Protein AF-A0A812NEQ7-F1 (afdb_monomer_lite)

Structure (mmCIF, N/CA/C/O backbone):
data_AF-A0A812NEQ7-F1
#
_entry.id   AF-A0A812NEQ7-F1
#
loop_
_atom_site.group_PDB
_atom_site.id
_atom_site.type_symbol
_atom_site.label_atom_id
_atom_site.label_alt_id
_atom_site.label_comp_id
_atom_site.label_asym_id
_atom_site.label_entity_id
_atom_site.label_seq_id
_atom_site.pdbx_PDB_ins_code
_atom_site.Cartn_x
_atom_site.Cartn_y
_atom_site.Cartn_z
_atom_site.occupancy
_atom_site.B_iso_or_equiv
_atom_site.auth_seq_id
_atom_site.auth_comp_id
_atom_site.auth_asym_id
_atom_site.auth_atom_id
_atom_site.pdbx_PDB_model_num
ATOM 1 N N . MET A 1 1 ? -26.837 13.542 -19.881 1.00 41.00 1 MET A N 1
ATOM 2 C CA . MET A 1 1 ? -25.368 13.607 -20.012 1.00 41.00 1 MET A CA 1
ATOM 3 C C . MET A 1 1 ? -24.826 12.428 -19.227 1.00 41.00 1 MET A C 1
ATOM 5 O O . MET A 1 1 ? -25.212 12.301 -18.076 1.00 41.00 1 MET A O 1
ATOM 9 N N . ALA A 1 2 ? -24.101 11.503 -19.856 1.00 52.81 2 ALA A N 1
ATOM 10 C CA . ALA A 1 2 ? -23.537 10.357 -19.143 1.00 52.81 2 ALA A CA 1
ATOM 11 C C . ALA A 1 2 ? -22.297 10.832 -18.378 1.00 52.81 2 ALA A C 1
ATOM 13 O O . ALA A 1 2 ? -21.403 11.413 -18.992 1.00 52.81 2 ALA A O 1
ATOM 14 N N . GLU A 1 3 ? -22.270 10.645 -17.060 1.00 58.19 3 GLU A N 1
ATOM 15 C CA . GLU A 1 3 ? -21.068 10.895 -16.263 1.00 58.19 3 GLU A CA 1
ATOM 16 C C . GLU A 1 3 ? -19.950 9.971 -16.759 1.00 58.19 3 GLU A C 1
ATOM 18 O O . GLU A 1 3 ? -20.169 8.783 -17.008 1.00 58.19 3 GLU A O 1
ATOM 23 N N . ALA A 1 4 ? -18.764 10.529 -16.989 1.00 67.25 4 ALA A N 1
ATOM 24 C CA . ALA A 1 4 ? -17.626 9.751 -17.442 1.00 67.25 4 ALA A CA 1
ATOM 25 C C . ALA A 1 4 ? -17.014 9.023 -16.238 1.00 67.25 4 ALA A C 1
ATOM 27 O O . ALA A 1 4 ? -16.546 9.658 -15.292 1.00 67.25 4 ALA A O 1
ATOM 28 N N . PHE A 1 5 ? -17.011 7.695 -16.294 1.00 69.19 5 PHE A N 1
ATOM 29 C CA . PHE A 1 5 ? -16.363 6.837 -15.307 1.00 69.19 5 PHE A CA 1
ATOM 30 C C . PHE A 1 5 ? -15.075 6.264 -15.883 1.00 69.19 5 PHE A C 1
ATOM 32 O O . PHE A 1 5 ? -14.998 6.007 -17.087 1.00 69.19 5 PHE A O 1
ATOM 39 N N . ASP A 1 6 ? -14.089 6.055 -15.019 1.00 75.12 6 ASP A N 1
ATOM 40 C CA . ASP A 1 6 ? -12.884 5.301 -15.338 1.00 75.12 6 ASP A CA 1
ATOM 41 C C . ASP A 1 6 ? -12.872 3.978 -14.570 1.00 75.12 6 ASP A C 1
ATOM 43 O O . ASP A 1 6 ? -13.347 3.910 -13.432 1.00 75.12 6 ASP A O 1
ATOM 47 N N . LEU A 1 7 ? -12.392 2.914 -15.207 1.00 77.00 7 LEU A N 1
ATOM 48 C CA . LEU A 1 7 ? -12.334 1.580 -14.613 1.00 77.00 7 LEU A CA 1
ATOM 49 C C . LEU A 1 7 ? -10.912 1.302 -14.148 1.00 77.00 7 LEU A C 1
ATOM 51 O O . LEU A 1 7 ? -9.999 1.263 -14.966 1.00 77.00 7 LEU A O 1
ATOM 55 N N . ASP A 1 8 ? -10.750 1.018 -12.859 1.00 80.50 8 ASP A N 1
ATOM 56 C CA . ASP A 1 8 ? -9.454 0.657 -12.287 1.00 80.50 8 ASP A CA 1
ATOM 57 C C . ASP A 1 8 ? -9.535 -0.660 -11.500 1.00 80.50 8 ASP A C 1
ATOM 59 O O . ASP A 1 8 ? -10.594 -1.053 -10.993 1.00 80.50 8 ASP A O 1
ATOM 63 N N . VAL A 1 9 ? -8.413 -1.372 -11.416 1.00 84.75 9 VAL A N 1
ATOM 64 C CA . VAL A 1 9 ? -8.286 -2.622 -10.667 1.00 84.75 9 VAL A CA 1
ATOM 65 C C . VAL A 1 9 ? -8.175 -2.305 -9.178 1.00 84.75 9 VAL A C 1
ATOM 67 O O . VAL A 1 9 ? -7.114 -1.931 -8.678 1.00 84.75 9 VAL A O 1
ATOM 70 N N . GLN A 1 10 ? -9.248 -2.552 -8.431 1.00 87.25 10 GLN A N 1
ATOM 71 C CA . GLN A 1 10 ? -9.234 -2.467 -6.977 1.00 87.25 10 GLN A CA 1
ATOM 72 C C . GLN A 1 10 ? -8.900 -3.825 -6.350 1.00 87.25 10 GLN A C 1
ATOM 74 O O . GLN A 1 10 ? -9.398 -4.880 -6.752 1.00 87.25 10 GLN A O 1
ATOM 79 N N . ARG A 1 11 ? -8.077 -3.773 -5.303 1.00 91.62 11 ARG A N 1
ATOM 80 C CA . ARG A 1 11 ? -7.846 -4.874 -4.368 1.00 91.62 11 ARG A CA 1
ATOM 81 C C . ARG A 1 11 ? -8.328 -4.416 -3.000 1.00 91.62 11 ARG A C 1
ATOM 83 O O . ARG A 1 11 ? -7.849 -3.404 -2.500 1.00 91.62 11 ARG A O 1
ATOM 90 N N . ASP A 1 12 ? -9.292 -5.129 -2.445 1.00 92.31 12 ASP A N 1
ATOM 91 C CA . ASP A 1 12 ? -9.918 -4.812 -1.166 1.00 92.31 12 ASP A CA 1
ATOM 92 C C . ASP A 1 12 ? -9.637 -5.933 -0.167 1.00 92.31 12 ASP A C 1
ATOM 94 O O . ASP A 1 12 ? -9.720 -7.118 -0.515 1.00 92.31 12 ASP A O 1
ATOM 98 N N . VAL A 1 13 ? -9.259 -5.556 1.051 1.00 95.62 13 VAL A N 1
ATOM 99 C CA . VAL A 1 13 ? -8.932 -6.486 2.131 1.00 95.62 13 VAL A CA 1
ATOM 100 C C . VAL A 1 13 ? -9.728 -6.085 3.360 1.00 95.62 13 VAL A C 1
ATOM 102 O O . VAL A 1 13 ? -9.470 -5.046 3.963 1.00 95.62 13 VAL A O 1
ATOM 105 N N . ASP A 1 14 ? -10.650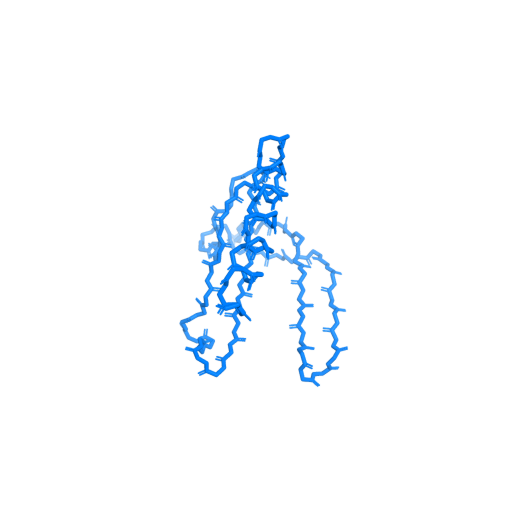 -6.955 3.753 1.00 94.56 14 ASP A N 1
ATOM 106 C CA . ASP A 1 14 ? -11.364 -6.866 5.017 1.00 94.56 14 ASP A CA 1
ATOM 107 C C . ASP A 1 14 ? -10.714 -7.842 6.003 1.00 94.56 14 ASP A C 1
ATOM 109 O O . ASP A 1 14 ? -10.791 -9.068 5.853 1.00 94.56 14 ASP A O 1
ATOM 113 N N . VAL A 1 15 ? -10.018 -7.282 6.993 1.00 94.75 15 VAL A N 1
ATOM 114 C CA . VAL A 1 15 ? -9.267 -8.054 7.988 1.00 94.75 15 VAL A CA 1
ATOM 115 C C . VAL A 1 15 ? -10.205 -8.756 8.974 1.00 94.75 15 VAL A C 1
ATOM 117 O O . VAL A 1 15 ? -9.924 -9.892 9.363 1.00 94.75 15 VAL A O 1
ATOM 120 N N . GLU A 1 16 ? -11.331 -8.138 9.342 1.00 93.88 16 GLU A N 1
ATOM 121 C CA . GLU A 1 16 ? -12.303 -8.711 10.283 1.00 93.88 16 GLU A CA 1
ATOM 122 C C . GLU A 1 16 ? -13.051 -9.881 9.645 1.00 93.88 16 GLU A C 1
ATOM 124 O O . GLU A 1 16 ? -13.142 -10.967 10.225 1.00 93.88 16 GLU A O 1
ATOM 129 N N . ALA A 1 17 ? -13.505 -9.698 8.403 1.00 95.88 17 ALA A N 1
ATOM 130 C CA . ALA A 1 17 ? -14.161 -10.744 7.627 1.00 95.88 17 ALA A CA 1
ATOM 131 C C . ALA A 1 17 ? -13.179 -11.772 7.034 1.00 95.88 17 ALA A C 1
ATOM 133 O O . ALA A 1 17 ? -13.614 -12.764 6.444 1.00 95.88 17 ALA A O 1
ATOM 134 N N . ARG A 1 18 ? -11.861 -11.545 7.165 1.00 95.94 18 ARG A N 1
ATOM 135 C CA . ARG A 1 18 ? -10.781 -12.345 6.552 1.00 95.94 18 ARG A CA 1
ATOM 136 C C . ARG A 1 18 ? -10.993 -12.563 5.053 1.00 95.94 18 ARG A C 1
ATOM 138 O O . ARG A 1 18 ? -10.777 -13.659 4.530 1.00 95.94 18 ARG A O 1
ATOM 145 N N . LYS A 1 19 ? -11.443 -11.520 4.360 1.00 96.94 19 LYS A N 1
ATOM 146 C CA . LYS A 1 19 ? -11.841 -11.583 2.956 1.00 96.94 19 LYS A CA 1
ATOM 147 C C . LYS A 1 19 ? -10.942 -10.698 2.110 1.00 96.94 19 LYS A C 1
ATOM 149 O O . LYS A 1 19 ? -10.657 -9.559 2.463 1.00 96.94 19 LYS A O 1
ATOM 154 N N . VAL A 1 20 ? -10.553 -11.223 0.954 1.00 96.12 20 VAL A N 1
ATOM 155 C CA . VAL A 1 20 ? -9.835 -10.476 -0.079 1.00 96.12 20 VAL A CA 1
ATOM 156 C C . VAL A 1 20 ? -10.662 -10.505 -1.354 1.00 96.12 20 VAL A C 1
ATOM 158 O O . VAL A 1 20 ? -11.123 -11.568 -1.771 1.00 96.12 20 VAL A O 1
ATOM 161 N N . THR A 1 21 ? -10.848 -9.342 -1.971 1.00 95.38 21 THR A N 1
ATOM 162 C CA . THR A 1 21 ? -11.557 -9.207 -3.246 1.00 95.38 21 THR A CA 1
ATOM 163 C 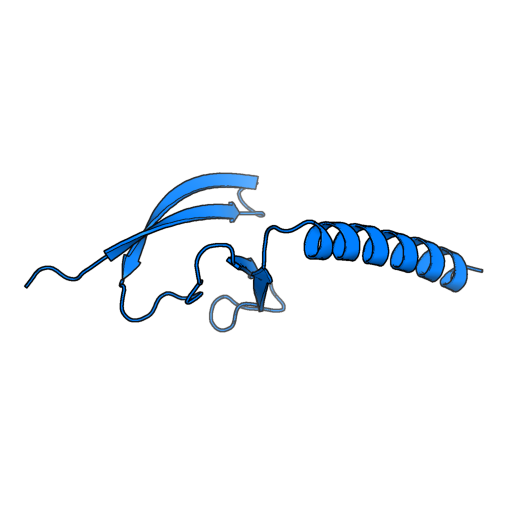C . THR A 1 21 ? -10.674 -8.467 -4.241 1.00 95.38 21 THR A C 1
ATOM 165 O O . THR A 1 21 ? -10.057 -7.461 -3.904 1.00 95.38 21 THR A O 1
ATOM 168 N N . VAL A 1 22 ? -10.616 -8.957 -5.478 1.00 94.75 22 VAL A N 1
ATOM 169 C CA . VAL A 1 22 ? -9.901 -8.308 -6.582 1.00 94.75 22 VAL A CA 1
ATOM 170 C C . VAL A 1 22 ? -10.868 -8.161 -7.745 1.00 94.75 22 VAL A C 1
ATOM 172 O O . VAL A 1 22 ? -11.514 -9.135 -8.129 1.00 94.75 22 VAL A O 1
ATOM 175 N N . GLY A 1 23 ? -10.983 -6.959 -8.299 1.00 92.19 23 GLY A N 1
ATOM 176 C CA . GLY A 1 23 ? -11.897 -6.706 -9.407 1.00 92.19 23 GLY A CA 1
ATOM 177 C C . GLY A 1 23 ? -11.752 -5.312 -9.998 1.00 92.19 23 GLY A C 1
ATOM 178 O O . GLY A 1 23 ? -11.027 -4.472 -9.474 1.00 92.19 23 GLY A O 1
ATOM 179 N N . LEU A 1 24 ? -12.455 -5.078 -11.102 1.00 89.00 24 LEU A N 1
ATOM 180 C CA . LEU A 1 24 ? -12.569 -3.751 -11.699 1.00 89.00 24 LEU A CA 1
ATOM 181 C C . LEU A 1 24 ? -13.647 -2.954 -10.971 1.00 89.00 24 LEU A C 1
ATOM 183 O O . LEU A 1 24 ? -14.740 -3.469 -10.725 1.00 89.00 24 LEU A O 1
ATOM 187 N N . LYS A 1 25 ? -13.358 -1.692 -10.667 1.00 85.19 25 LYS A N 1
ATOM 188 C CA . LYS A 1 25 ? -14.325 -0.761 -10.096 1.00 85.19 25 LYS A CA 1
ATOM 189 C C . LYS A 1 25 ? -14.349 0.528 -10.894 1.00 85.19 25 LYS A C 1
ATOM 191 O O . LYS A 1 25 ? -13.308 1.053 -11.275 1.00 85.19 25 LYS A O 1
ATOM 196 N N . ALA A 1 26 ? -15.561 1.013 -11.133 1.00 83.50 26 ALA A N 1
ATOM 197 C CA . ALA A 1 26 ? -15.787 2.299 -11.763 1.00 83.50 26 ALA A CA 1
ATOM 198 C C . ALA A 1 26 ? -15.622 3.419 -10.732 1.00 83.50 26 ALA A C 1
ATOM 200 O O . ALA A 1 26 ? -16.238 3.379 -9.663 1.00 83.50 26 ALA A O 1
ATOM 201 N N . TYR A 1 27 ? -14.830 4.425 -11.079 1.00 79.75 27 TYR A N 1
ATOM 202 C CA . TYR A 1 27 ? -14.682 5.659 -10.324 1.00 79.75 27 TYR A CA 1
ATOM 203 C C . TYR A 1 27 ? -15.110 6.853 -11.180 1.00 79.75 27 TYR A C 1
ATOM 205 O O . TYR A 1 27 ? -14.888 6.842 -12.393 1.00 79.75 27 TYR A O 1
ATOM 213 N N . PRO A 1 28 ? -15.734 7.884 -10.588 1.00 78.25 28 PRO A N 1
ATOM 214 C CA . PRO A 1 28 ? -16.004 9.120 -11.310 1.00 78.25 28 PRO A CA 1
ATOM 215 C C . PRO A 1 28 ? -14.677 9.765 -11.733 1.00 78.25 28 PRO A C 1
ATOM 217 O O . PRO A 1 28 ? -13.731 9.800 -10.944 1.00 78.25 28 PRO A O 1
ATOM 220 N N . LYS A 1 29 ? -14.600 10.272 -12.973 1.00 71.06 29 LYS A N 1
ATOM 221 C CA . LYS A 1 29 ? -13.394 10.970 -13.459 1.00 71.06 29 LYS A CA 1
ATOM 222 C C . LYS A 1 29 ? -13.053 12.189 -12.604 1.00 71.06 29 LYS A C 1
ATOM 224 O O . LYS A 1 29 ? -11.888 12.418 -12.287 1.00 71.06 29 LYS A O 1
ATOM 229 N N . ASP A 1 30 ? -14.079 12.925 -12.194 1.00 61.66 30 ASP A N 1
ATOM 230 C CA . ASP A 1 30 ? -13.944 14.063 -11.297 1.00 61.66 30 ASP A CA 1
ATOM 231 C C . ASP A 1 30 ? -13.999 13.550 -9.852 1.00 61.66 30 ASP A C 1
ATOM 233 O O . ASP A 1 30 ? -15.052 13.158 -9.353 1.00 61.66 30 ASP A O 1
ATOM 237 N N . GLY A 1 31 ? -12.846 13.509 -9.179 1.00 58.91 31 GLY A N 1
ATOM 238 C CA . GLY A 1 31 ? -12.763 13.067 -7.782 1.00 58.91 31 GLY A CA 1
ATOM 239 C C . GLY A 1 31 ? -12.278 11.633 -7.573 1.00 58.91 31 GLY A C 1
ATOM 240 O O . GLY A 1 31 ? -12.611 11.031 -6.551 1.00 58.91 31 GLY A O 1
ATOM 241 N N . LEU A 1 32 ? -11.460 11.093 -8.489 1.00 60.00 32 LEU A N 1
ATOM 242 C CA . LEU A 1 32 ? -10.679 9.881 -8.224 1.00 60.00 32 LEU A CA 1
ATOM 243 C C . LEU A 1 32 ? -9.989 10.007 -6.850 1.00 60.00 32 LEU A C 1
ATOM 245 O O . LEU A 1 32 ? -9.168 10.914 -6.680 1.00 60.00 32 LEU A O 1
ATOM 249 N N . PRO A 1 33 ? -10.246 9.103 -5.883 1.00 62.03 33 PRO A N 1
ATOM 250 C CA . PRO A 1 33 ? -9.672 9.204 -4.537 1.00 62.03 33 PRO A CA 1
ATOM 251 C C . PRO A 1 33 ? -8.137 9.176 -4.537 1.00 62.03 33 PRO A C 1
ATOM 253 O O . PRO A 1 33 ? -7.507 9.618 -3.576 1.00 62.03 33 PRO A O 1
ATOM 256 N N . PHE A 1 34 ? -7.531 8.688 -5.625 1.00 65.31 34 PHE A N 1
ATOM 257 C CA . PHE A 1 34 ? -6.091 8.496 -5.738 1.00 65.31 34 PHE A CA 1
ATOM 258 C C . PHE A 1 34 ? -5.427 9.229 -6.905 1.00 65.31 34 PHE A C 1
ATOM 260 O O . PHE A 1 34 ? -4.200 9.206 -6.925 1.00 65.31 34 PHE A O 1
ATOM 267 N N . ALA A 1 35 ? -6.179 9.896 -7.801 1.00 67.06 35 ALA A N 1
ATOM 268 C CA . ALA A 1 35 ? -5.683 10.628 -8.986 1.00 67.06 35 ALA A CA 1
ATOM 269 C C . ALA A 1 35 ? -4.354 10.062 -9.538 1.00 67.06 35 ALA A C 1
ATOM 271 O O . ALA A 1 35 ? -3.318 10.724 -9.463 1.00 67.06 35 ALA A O 1
ATOM 272 N N . LEU A 1 36 ? -4.379 8.790 -9.950 1.00 70.25 36 LEU A N 1
ATOM 273 C CA . LEU A 1 36 ? -3.190 8.036 -10.348 1.00 70.25 36 LEU A CA 1
ATOM 274 C C . LEU A 1 36 ? -2.813 8.358 -11.791 1.00 70.25 36 LEU A C 1
ATOM 276 O O . LEU A 1 36 ? -3.696 8.495 -12.635 1.00 70.25 36 LEU A O 1
ATOM 280 N N . ASN A 1 37 ? -1.513 8.441 -12.068 1.00 68.56 37 ASN A N 1
ATOM 281 C CA . ASN A 1 37 ? -1.001 8.518 -13.431 1.00 68.56 37 ASN A CA 1
ATOM 282 C C . ASN A 1 37 ? -0.417 7.158 -13.826 1.00 68.56 37 ASN A C 1
ATOM 284 O O . ASN A 1 37 ? 0.415 6.629 -13.096 1.00 68.56 37 ASN A O 1
ATOM 288 N N . ASP A 1 38 ? -0.826 6.623 -14.979 1.00 68.69 38 ASP A N 1
ATOM 289 C CA . ASP A 1 38 ? -0.293 5.435 -15.672 1.00 68.69 38 ASP A CA 1
ATOM 290 C C . ASP A 1 38 ? 0.167 4.248 -14.792 1.00 68.69 38 ASP A C 1
ATOM 292 O O . ASP A 1 38 ? -0.541 3.251 -14.675 1.00 68.69 38 ASP A O 1
ATOM 296 N N . ALA A 1 39 ? 1.379 4.319 -14.227 1.00 71.25 39 ALA A N 1
ATOM 297 C CA . ALA A 1 39 ? 2.046 3.248 -13.476 1.00 71.25 39 ALA A CA 1
ATOM 298 C C . ALA A 1 39 ? 2.083 3.470 -11.948 1.00 71.25 39 ALA A C 1
ATOM 300 O O . ALA A 1 39 ? 2.742 2.717 -11.218 1.00 71.25 39 ALA A O 1
ATOM 301 N N . ASP A 1 40 ? 1.412 4.507 -11.454 1.00 81.06 40 ASP A N 1
ATOM 302 C CA . ASP A 1 40 ? 1.296 4.767 -10.026 1.00 81.06 40 ASP A CA 1
ATOM 303 C C . ASP A 1 40 ? 0.442 3.699 -9.336 1.00 81.06 40 ASP A C 1
ATOM 305 O O . ASP A 1 40 ? -0.559 3.207 -9.855 1.00 81.06 40 ASP A O 1
ATOM 309 N N . MET A 1 41 ? 0.822 3.370 -8.106 1.00 82.81 41 MET A N 1
ATOM 310 C CA . MET A 1 41 ? 0.031 2.551 -7.202 1.00 82.81 41 MET A CA 1
ATOM 311 C C . MET A 1 41 ? -0.375 3.378 -5.986 1.00 82.81 41 MET A C 1
ATOM 313 O O . MET A 1 41 ? 0.400 4.176 -5.453 1.00 82.81 41 MET A O 1
ATOM 317 N N . ALA A 1 42 ? -1.595 3.143 -5.512 1.00 87.31 42 ALA A N 1
ATOM 318 C CA . ALA A 1 42 ? -2.072 3.644 -4.234 1.00 87.31 42 ALA A CA 1
ATOM 319 C C . ALA A 1 42 ? -2.508 2.497 -3.332 1.00 87.31 42 ALA A C 1
ATOM 321 O O . ALA A 1 42 ? -3.106 1.520 -3.782 1.00 87.31 42 ALA A O 1
ATOM 322 N N . VAL A 1 43 ? -2.258 2.666 -2.038 1.00 89.62 43 VAL A N 1
ATOM 323 C CA . VAL A 1 43 ? -2.832 1.839 -0.981 1.00 89.62 43 VAL A CA 1
ATOM 324 C C . VAL A 1 43 ? -3.489 2.761 0.034 1.00 89.62 43 VAL A C 1
ATOM 326 O O . VAL A 1 43 ? -2.873 3.708 0.525 1.00 89.62 43 VAL A O 1
ATOM 329 N N . GLN A 1 44 ? -4.746 2.468 0.348 1.00 90.88 44 GLN A N 1
ATOM 330 C CA . GLN A 1 44 ? -5.505 3.119 1.404 1.00 90.88 44 GLN A CA 1
ATOM 331 C C . GLN A 1 44 ? -5.671 2.145 2.564 1.00 90.88 44 GLN A C 1
ATOM 333 O O . GLN A 1 44 ? -6.048 0.994 2.361 1.00 90.88 44 GLN A O 1
ATOM 338 N N . MET A 1 45 ? -5.396 2.610 3.777 1.00 93.31 45 MET A N 1
ATOM 339 C CA . MET A 1 45 ? -5.522 1.825 4.998 1.00 93.31 45 MET A CA 1
ATOM 340 C C . MET A 1 45 ? -6.452 2.532 5.977 1.00 93.31 45 MET A C 1
ATOM 342 O O . MET A 1 45 ? -6.301 3.726 6.249 1.00 93.31 45 MET A O 1
ATOM 346 N N . VAL A 1 46 ? -7.386 1.760 6.524 1.00 93.75 46 VAL A N 1
ATOM 347 C CA . VAL A 1 46 ? -8.276 2.165 7.610 1.00 93.75 46 VAL A CA 1
ATOM 348 C C . VAL A 1 46 ? -7.958 1.305 8.826 1.00 93.75 46 VAL A C 1
ATOM 350 O O . VAL A 1 46 ? -7.782 0.095 8.709 1.00 93.75 46 VAL A O 1
ATOM 353 N N . SER A 1 47 ? -7.849 1.938 9.988 1.00 94.00 47 SER A N 1
ATOM 354 C CA . SER A 1 47 ? -7.640 1.277 11.277 1.00 94.00 47 SER A CA 1
ATOM 355 C C . SER A 1 47 ? -8.191 2.139 12.409 1.00 94.00 47 SER A C 1
ATOM 357 O O . SER A 1 47 ? -8.557 3.292 12.184 1.00 94.00 47 SER A O 1
ATOM 359 N N . ASP A 1 48 ? -8.166 1.638 13.644 1.00 93.44 48 ASP A N 1
ATOM 360 C CA . ASP A 1 48 ? -8.561 2.414 14.830 1.00 93.44 48 ASP A CA 1
ATOM 361 C C . ASP A 1 48 ? -7.808 3.750 14.948 1.00 93.44 48 ASP A C 1
ATOM 363 O O . ASP A 1 48 ? -8.340 4.741 15.446 1.00 93.44 48 ASP A O 1
ATOM 367 N N . ARG A 1 49 ? -6.559 3.795 14.462 1.00 94.38 49 ARG A N 1
ATOM 368 C CA . ARG A 1 49 ? -5.728 5.007 14.451 1.00 94.38 49 ARG A CA 1
ATOM 369 C C . ARG A 1 49 ? -5.995 5.912 13.245 1.00 94.38 49 ARG A C 1
ATOM 371 O O . ARG A 1 49 ? -5.768 7.116 13.340 1.00 94.38 49 ARG A O 1
ATOM 378 N N . PHE A 1 50 ? -6.438 5.346 12.126 1.00 94.00 50 PHE A N 1
ATOM 379 C CA . PHE A 1 50 ? -6.713 6.055 10.876 1.00 94.00 50 PHE A CA 1
ATOM 380 C C . PHE A 1 50 ? -8.149 5.749 10.432 1.00 94.00 50 PHE A C 1
ATOM 382 O O . PHE A 1 50 ? -8.361 4.814 9.655 1.00 94.00 50 PHE A O 1
ATOM 389 N N . PRO A 1 51 ? -9.149 6.485 10.951 1.00 92.62 51 PRO A N 1
ATOM 390 C CA . PRO A 1 51 ? -10.554 6.179 10.710 1.00 92.62 51 PRO A CA 1
ATOM 391 C C . PRO A 1 51 ? -10.930 6.381 9.238 1.00 92.62 51 PRO A C 1
ATOM 393 O O . PRO A 1 51 ? -10.279 7.129 8.513 1.00 92.62 51 PRO A O 1
ATOM 396 N N . ALA A 1 52 ? -12.042 5.779 8.807 1.00 87.69 52 ALA A N 1
ATOM 397 C CA . ALA A 1 52 ? -12.512 5.853 7.419 1.00 87.69 52 ALA A CA 1
ATOM 398 C C . ALA A 1 52 ? -12.760 7.288 6.911 1.00 87.69 52 ALA A C 1
ATOM 400 O O . ALA A 1 52 ? -12.687 7.532 5.710 1.00 87.69 52 ALA A O 1
ATOM 401 N N . SER A 1 53 ? -13.022 8.244 7.811 1.00 90.06 53 SER A N 1
ATOM 402 C CA . SER A 1 53 ? -13.143 9.667 7.468 1.00 90.06 53 SER A CA 1
ATOM 403 C C . SER A 1 53 ? -11.816 10.296 7.034 1.00 90.06 53 SER A C 1
ATOM 405 O O . SER A 1 53 ? -11.816 11.236 6.245 1.00 90.06 53 SER A O 1
ATOM 407 N N . THR A 1 54 ? -10.695 9.787 7.557 1.00 90.62 54 THR A N 1
ATOM 408 C CA . THR A 1 54 ? -9.340 10.288 7.298 1.00 90.62 54 THR A CA 1
ATOM 409 C C . THR A 1 54 ? -8.363 9.110 7.188 1.00 90.62 54 THR A C 1
ATOM 411 O O . THR A 1 54 ? -7.536 8.887 8.079 1.00 90.62 54 THR A O 1
ATOM 414 N N . PRO A 1 55 ? -8.479 8.313 6.117 1.00 91.31 55 PRO A N 1
ATOM 415 C CA . PRO A 1 55 ? -7.689 7.105 5.947 1.00 91.31 55 PRO A CA 1
ATOM 416 C C . PRO A 1 55 ? -6.231 7.444 5.627 1.00 91.31 55 PRO A C 1
ATOM 418 O O . PRO A 1 55 ? -5.932 8.479 5.025 1.00 91.31 55 PRO A O 1
ATOM 421 N N . LEU A 1 56 ? -5.313 6.545 5.981 1.00 91.75 56 LEU A N 1
ATOM 422 C CA . LEU A 1 56 ? -3.917 6.676 5.579 1.00 91.75 56 LEU A CA 1
ATOM 423 C C . LEU A 1 56 ? -3.787 6.270 4.111 1.00 91.75 56 LEU A C 1
ATOM 425 O O . LEU A 1 56 ? -4.126 5.147 3.745 1.00 91.75 56 LEU A O 1
ATOM 429 N N . VAL A 1 57 ? -3.282 7.176 3.278 1.00 90.06 57 VAL A N 1
ATOM 430 C CA . VAL A 1 57 ? -3.100 6.939 1.844 1.00 90.06 57 VAL A CA 1
ATOM 431 C C . VAL A 1 57 ? -1.617 7.031 1.502 1.00 90.06 57 VAL A C 1
ATOM 433 O O . VAL A 1 57 ? -0.999 8.083 1.659 1.00 90.06 57 VAL A O 1
ATOM 436 N N . CYS A 1 58 ? -1.056 5.933 1.002 1.00 88.94 58 CYS A N 1
ATOM 437 C CA . CYS A 1 58 ? 0.296 5.873 0.454 1.00 88.94 58 CYS A CA 1
ATOM 438 C C . CYS A 1 58 ? 0.202 5.787 -1.069 1.00 88.94 58 CYS A C 1
ATOM 440 O O . CYS A 1 58 ? -0.526 4.942 -1.588 1.00 88.94 58 CYS A O 1
ATOM 442 N N . ARG A 1 59 ? 0.924 6.656 -1.783 1.00 87.81 59 ARG A N 1
ATOM 443 C CA . ARG A 1 59 ? 0.951 6.688 -3.253 1.00 87.81 59 ARG A CA 1
ATOM 444 C C . ARG A 1 59 ? 2.371 6.833 -3.763 1.00 87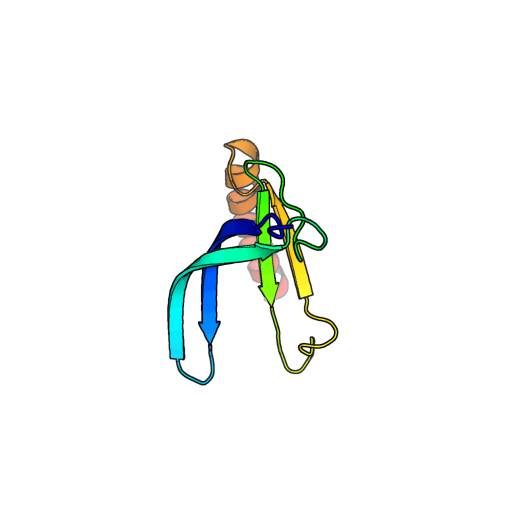.81 59 ARG A C 1
ATOM 446 O O . ARG A 1 59 ? 3.195 7.464 -3.103 1.00 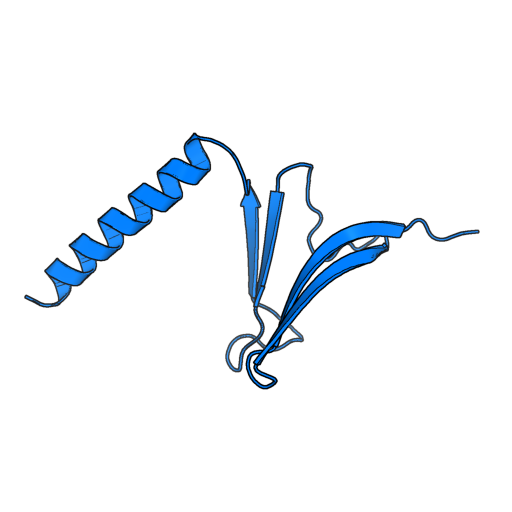87.81 59 ARG A O 1
ATOM 453 N N . GLY A 1 60 ? 2.615 6.299 -4.949 1.00 85.81 60 GLY A N 1
ATOM 454 C CA . GLY A 1 60 ? 3.862 6.478 -5.676 1.00 85.81 60 GLY A CA 1
ATOM 455 C C . GLY A 1 60 ? 3.990 5.491 -6.834 1.00 85.81 60 GLY A C 1
ATOM 456 O O . GLY A 1 60 ? 3.097 4.665 -7.032 1.00 85.81 60 GLY A O 1
ATOM 457 N N . PRO A 1 61 ? 5.108 5.538 -7.567 1.00 86.69 61 PRO A N 1
ATOM 458 C CA . PRO A 1 61 ? 5.372 4.621 -8.666 1.00 86.69 61 PRO A CA 1
ATOM 459 C C . PRO A 1 61 ? 5.412 3.181 -8.151 1.00 86.69 61 PRO A C 1
ATOM 461 O O . PRO A 1 61 ? 6.186 2.839 -7.254 1.00 86.69 61 PRO A O 1
ATOM 464 N N . GLY A 1 62 ? 4.550 2.335 -8.711 1.00 77.56 62 GLY A N 1
ATOM 465 C CA . GLY A 1 62 ? 4.404 0.944 -8.289 1.00 77.56 62 GLY A CA 1
ATOM 466 C C . GLY A 1 62 ? 5.301 -0.044 -9.029 1.00 77.56 62 GLY A C 1
ATOM 467 O O . GLY A 1 62 ? 5.426 -1.198 -8.623 1.00 77.56 62 GLY A O 1
ATOM 468 N N . ALA A 1 63 ? 5.920 0.400 -10.122 1.00 79.56 63 ALA A N 1
ATOM 469 C CA . ALA A 1 63 ? 6.764 -0.415 -10.978 1.00 79.56 63 ALA A CA 1
ATOM 470 C C . ALA A 1 63 ? 7.970 0.386 -11.482 1.00 79.56 63 ALA A C 1
ATOM 472 O O . ALA A 1 63 ? 7.915 1.601 -11.646 1.00 79.56 63 ALA A O 1
ATOM 473 N N . GLY A 1 64 ? 9.068 -0.323 -11.736 1.00 83.19 64 GLY A N 1
ATOM 474 C CA . GLY A 1 64 ? 10.334 0.242 -12.201 1.00 83.19 64 GLY A CA 1
ATOM 475 C C . GLY A 1 64 ? 11.513 -0.409 -11.488 1.00 83.19 64 GLY A C 1
ATOM 476 O O . GLY A 1 64 ? 11.422 -0.756 -10.307 1.00 83.19 64 GLY A O 1
ATOM 477 N N . ALA A 1 65 ? 12.618 -0.611 -12.209 1.00 85.19 65 ALA A N 1
ATOM 478 C CA . ALA A 1 65 ? 13.792 -1.301 -11.672 1.00 85.19 65 ALA A CA 1
ATOM 479 C C . ALA A 1 65 ? 14.355 -0.581 -10.434 1.00 85.19 65 ALA A C 1
ATOM 481 O O . ALA A 1 65 ? 14.643 -1.215 -9.422 1.00 85.19 65 ALA A O 1
ATOM 482 N N . GLU A 1 66 ? 14.423 0.750 -10.487 1.00 87.12 66 GLU A N 1
ATOM 483 C CA . GLU A 1 66 ? 14.872 1.608 -9.386 1.00 87.12 66 GLU A CA 1
ATOM 484 C C . GLU A 1 66 ? 13.934 1.587 -8.169 1.00 87.12 66 GLU A C 1
ATOM 486 O O . GLU A 1 66 ? 14.406 1.440 -7.042 1.00 87.12 66 GLU A O 1
ATOM 491 N N . PHE A 1 67 ? 12.613 1.644 -8.375 1.00 83.69 67 PHE A N 1
ATOM 492 C CA . PHE A 1 67 ? 11.622 1.614 -7.289 1.00 83.69 67 PHE A CA 1
ATOM 493 C C . PHE A 1 67 ? 11.507 0.235 -6.629 1.00 83.69 67 PHE A C 1
ATOM 495 O O . PHE A 1 67 ? 11.274 0.121 -5.429 1.00 83.69 67 PHE A O 1
ATOM 502 N N . THR A 1 68 ? 11.738 -0.833 -7.391 1.00 85.25 68 THR A N 1
ATOM 503 C CA . THR A 1 68 ? 11.775 -2.194 -6.841 1.00 85.25 68 THR A CA 1
ATOM 504 C C . THR A 1 68 ? 13.066 -2.428 -6.048 1.00 85.25 68 THR A C 1
ATOM 506 O O . THR A 1 68 ? 13.036 -2.992 -4.952 1.00 85.25 68 THR A O 1
ATOM 509 N N . ALA A 1 69 ? 14.208 -1.955 -6.564 1.00 87.75 69 ALA A N 1
ATOM 510 C CA . ALA A 1 69 ? 15.493 -2.050 -5.878 1.00 87.75 69 ALA A CA 1
ATOM 511 C C . ALA A 1 69 ? 15.521 -1.233 -4.578 1.00 87.75 69 ALA A C 1
ATOM 513 O O . ALA A 1 69 ? 16.076 -1.699 -3.584 1.00 87.75 69 ALA A O 1
ATOM 514 N N . SER A 1 70 ? 14.888 -0.055 -4.546 1.00 87.38 70 SER A N 1
ATOM 515 C CA . SER A 1 70 ? 14.791 0.755 -3.327 1.00 87.38 70 SER A CA 1
ATOM 516 C C . SER A 1 70 ? 13.976 0.057 -2.233 1.00 87.38 70 SER A C 1
ATOM 518 O O . SER A 1 70 ? 14.390 0.073 -1.074 1.00 87.38 70 SER A O 1
ATOM 520 N N . GLY A 1 71 ? 12.887 -0.635 -2.591 1.00 84.75 71 GLY A N 1
ATOM 521 C CA . GLY A 1 71 ? 12.115 -1.459 -1.657 1.00 84.75 71 GLY A CA 1
ATOM 522 C C . GLY A 1 71 ? 12.942 -2.600 -1.049 1.00 84.75 71 GLY A C 1
ATOM 523 O O . GLY A 1 71 ? 12.923 -2.807 0.167 1.00 84.75 71 GLY A O 1
ATOM 524 N N . LEU A 1 72 ? 13.733 -3.298 -1.874 1.00 87.69 72 LEU A N 1
ATOM 525 C CA . LEU A 1 72 ? 14.670 -4.325 -1.400 1.00 87.69 72 LEU A CA 1
ATOM 526 C C . LEU A 1 72 ? 15.740 -3.729 -0.483 1.00 87.69 72 LEU A C 1
ATOM 528 O O . LEU A 1 72 ? 15.961 -4.247 0.611 1.00 87.69 72 LEU A O 1
ATOM 532 N N . PHE A 1 73 ? 16.362 -2.625 -0.890 1.00 87.81 73 PHE A N 1
ATOM 533 C CA . PHE A 1 73 ? 17.384 -1.949 -0.102 1.00 87.81 73 PHE A CA 1
ATOM 534 C C . PHE A 1 73 ? 16.834 -1.527 1.262 1.00 87.81 73 PHE A C 1
ATOM 536 O O . PHE A 1 73 ? 17.397 -1.910 2.282 1.00 87.81 73 PHE A O 1
ATOM 543 N N . ALA A 1 74 ? 15.685 -0.846 1.307 1.00 86.19 74 ALA A N 1
ATOM 544 C CA . ALA A 1 74 ? 15.037 -0.447 2.556 1.00 86.19 74 ALA A CA 1
ATOM 545 C C . ALA A 1 74 ? 14.815 -1.639 3.505 1.00 86.19 74 ALA A C 1
ATOM 547 O O . ALA A 1 74 ? 15.040 -1.521 4.710 1.00 86.19 74 ALA A O 1
ATOM 548 N N . SER A 1 75 ? 14.449 -2.808 2.967 1.00 85.19 75 SER A N 1
ATOM 549 C CA . SER A 1 75 ? 14.270 -4.026 3.765 1.00 85.19 75 SER A CA 1
ATOM 550 C C . SER A 1 75 ? 15.574 -4.548 4.379 1.00 85.19 75 SER A C 1
ATOM 552 O O . SER A 1 75 ? 15.559 -5.038 5.508 1.00 85.19 75 SER A O 1
ATOM 554 N N . MET A 1 76 ? 16.700 -4.418 3.669 1.00 85.56 76 MET A N 1
ATOM 555 C CA . MET A 1 76 ? 18.018 -4.799 4.181 1.00 85.56 76 MET 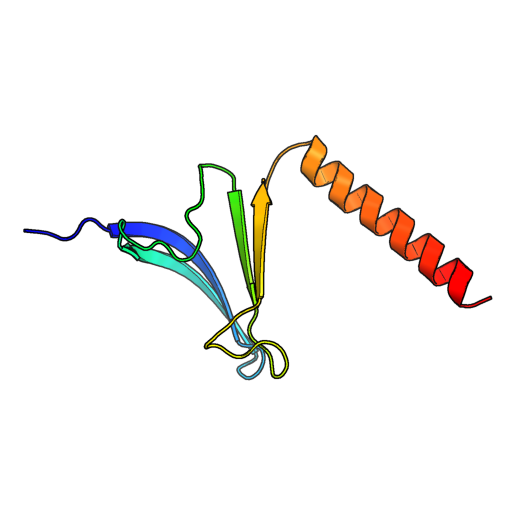A CA 1
ATOM 556 C C . MET A 1 76 ? 18.416 -3.893 5.346 1.00 85.56 76 MET A C 1
ATOM 558 O O . MET A 1 76 ? 18.724 -4.390 6.425 1.00 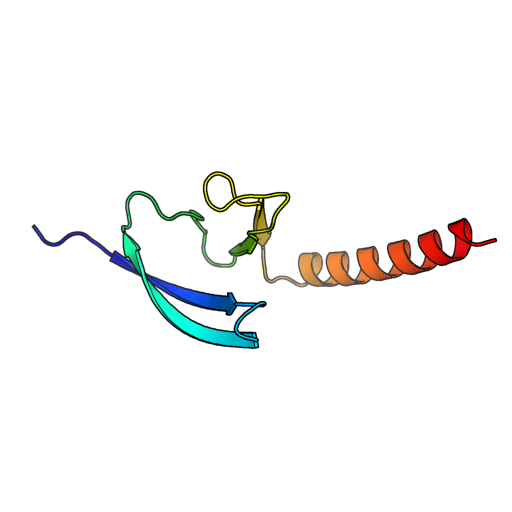85.56 76 MET A O 1
ATOM 562 N N . TRP A 1 77 ? 18.293 -2.573 5.175 1.00 77.25 77 TRP A N 1
ATOM 563 C CA . TRP A 1 77 ? 18.619 -1.618 6.239 1.00 77.25 77 TRP A CA 1
ATOM 564 C C . TRP A 1 77 ? 17.753 -1.792 7.478 1.00 77.25 77 TRP A C 1
ATOM 566 O O . TRP A 1 77 ? 18.272 -1.729 8.588 1.00 77.25 77 TRP A O 1
ATOM 576 N N . LEU A 1 78 ? 16.446 -2.031 7.318 1.00 75.44 78 LEU A N 1
ATOM 577 C CA . LEU A 1 78 ? 15.571 -2.247 8.471 1.00 75.44 78 LEU A CA 1
ATOM 578 C C . LEU A 1 78 ? 15.961 -3.498 9.265 1.00 75.44 78 LEU A C 1
ATOM 580 O O . LEU A 1 78 ? 15.901 -3.474 10.492 1.00 75.44 78 LEU A O 1
ATOM 584 N N . LYS A 1 79 ? 16.359 -4.581 8.587 1.00 68.44 79 LYS A N 1
ATOM 585 C CA . LYS A 1 79 ? 16.810 -5.804 9.264 1.00 68.44 79 LYS A CA 1
ATOM 586 C C . LYS A 1 79 ? 18.083 -5.563 10.066 1.00 68.44 79 LYS A C 1
ATOM 588 O O . LYS A 1 79 ? 18.137 -5.961 11.227 1.00 68.44 79 LYS A O 1
ATOM 593 N N . ASP A 1 80 ? 19.053 -4.872 9.481 1.00 64.94 80 ASP A N 1
ATOM 594 C CA . ASP A 1 80 ? 20.325 -4.589 10.147 1.00 64.94 80 ASP A CA 1
ATOM 595 C C . ASP A 1 80 ? 20.149 -3.591 11.302 1.00 64.94 80 ASP A C 1
ATOM 597 O O . ASP A 1 80 ? 20.725 -3.774 12.373 1.00 64.94 80 ASP A O 1
ATOM 601 N N . ALA A 1 81 ? 19.285 -2.583 11.142 1.00 60.47 81 ALA A N 1
ATOM 602 C CA . ALA A 1 81 ? 18.964 -1.624 12.197 1.00 60.47 81 ALA A CA 1
ATOM 603 C C . ALA A 1 81 ? 18.226 -2.274 13.380 1.00 60.47 81 ALA A C 1
ATOM 605 O O . ALA A 1 81 ? 18.527 -1.970 14.534 1.00 60.47 81 ALA A O 1
ATOM 606 N N . LEU A 1 82 ? 17.291 -3.195 13.119 1.00 59.34 82 LEU A N 1
ATOM 607 C CA . LEU A 1 82 ? 16.632 -3.962 14.179 1.00 59.34 82 LEU A CA 1
ATOM 608 C C . LEU A 1 82 ? 17.615 -4.907 14.876 1.00 59.34 82 LEU A C 1
ATOM 610 O O . LEU A 1 82 ? 17.590 -4.992 16.098 1.00 59.34 82 LEU A O 1
ATOM 614 N N . ALA A 1 83 ? 18.522 -5.559 14.144 1.00 58.66 83 ALA A N 1
ATOM 615 C CA . ALA A 1 83 ? 19.572 -6.369 14.761 1.00 58.66 83 ALA A CA 1
ATOM 616 C C . ALA A 1 83 ? 20.492 -5.534 15.675 1.00 58.66 83 ALA A C 1
ATOM 618 O O . ALA A 1 83 ? 20.900 -6.014 16.728 1.00 58.66 83 ALA A O 1
ATOM 619 N N . TYR A 1 84 ? 20.767 -4.275 15.315 1.00 54.09 84 TYR A N 1
ATOM 620 C CA . TYR A 1 84 ? 21.588 -3.362 16.118 1.00 54.09 84 TYR A CA 1
ATOM 621 C C . TYR A 1 84 ? 20.873 -2.804 17.357 1.00 54.09 84 TYR A C 1
ATOM 623 O O . TYR A 1 84 ? 21.517 -2.561 18.370 1.00 54.09 84 TYR A O 1
ATOM 631 N N . CYS A 1 85 ? 19.554 -2.593 17.300 1.00 51.50 85 CYS A N 1
ATOM 632 C CA . CYS A 1 85 ? 18.781 -2.042 18.422 1.00 51.50 85 CYS A CA 1
ATOM 633 C C . CYS A 1 85 ? 18.461 -3.068 19.527 1.00 51.50 85 CYS A C 1
ATOM 635 O O . CYS A 1 85 ? 17.969 -2.677 20.584 1.00 51.50 85 CYS A O 1
ATOM 637 N N . TYR A 1 86 ? 18.711 -4.360 19.285 1.00 51.84 86 TYR A N 1
ATOM 638 C CA . TYR A 1 86 ? 18.487 -5.456 20.238 1.00 51.84 86 TYR A CA 1
ATOM 639 C C . TYR A 1 86 ? 19.787 -6.038 20.845 1.00 51.84 86 TYR A C 1
ATOM 641 O O . TYR A 1 86 ? 19.720 -7.079 21.503 1.00 51.84 86 TYR A O 1
ATOM 649 N N . CYS A 1 87 ? 20.937 -5.374 20.664 1.00 42.31 87 CYS A N 1
ATOM 650 C CA . CYS A 1 87 ? 22.206 -5.666 21.351 1.00 42.31 87 CYS A CA 1
ATOM 651 C C . CYS A 1 87 ? 22.557 -4.581 22.375 1.00 42.31 87 CYS A C 1
ATOM 653 O O . CYS A 1 87 ? 22.303 -3.390 22.087 1.00 42.31 87 CYS A O 1
#

Organism: NCBI:txid878477

pLDDT: mean 80.22, std 13.87, range [41.0, 96.94]

Sequence (87 aa):
MAEAFDLDVQRDVDVEARKVTVGLKAYPKDGLPFALNDADMAVQMVSDRFPASTPLVCRGPGAGAEFTASGLFASMWLKDALAYCYC

InterPro domains:
  IPR001342 Homoserine dehydrogenase, catalytic [PF00742] (18-74)
  IPR011147 Bifunctional aspartokinase/homoserine dehydrogenase, homoserine dehydrogenase domain [PTHR43070] (13-76)

Secondary structure (DSSP, 8-state):
-PPPEEEEEEEEEETTTTEEEEEEEEEESTT-TT---TTEEEEEE-BTTB-TTS-EEEEEE---HHHHHHHHHHHHHHHHHHHHHT-

Foldseek 3Di:
DDQDWDWDWDWDQDVVVRDIDTDIDTDGPPCDVQPDDDQKDKDWDDDPVQHPVGTDIDMDGPDDPVVVVVVVVVVVVVVVVVVVVVD

Radius of gyration: 17.36 Å; chains: 1; bounding box: 48×26×41 Å